Protein AF-A0A7D5SQG8-F1 (afdb_monomer)

pLDDT: mean 78.19, std 13.92, range [34.5, 95.0]

Organism: NCBI:txid138074

Mean predicted aligned error: 13.12 Å

Structure (mmCIF, N/CA/C/O backbone):
data_AF-A0A7D5SQG8-F1
#
_entry.id   AF-A0A7D5SQG8-F1
#
loop_
_atom_site.group_PDB
_atom_site.id
_atom_site.type_symbol
_atom_site.label_atom_id
_atom_site.label_alt_id
_atom_site.label_comp_id
_atom_site.label_asym_id
_atom_site.label_entity_id
_atom_site.label_seq_id
_atom_site.pdbx_PDB_ins_code
_atom_site.Cartn_x
_atom_site.Cartn_y
_atom_site.Cartn_z
_atom_site.occupancy
_atom_site.B_iso_or_equiv
_atom_site.auth_seq_id
_atom_site.auth_comp_id
_atom_site.auth_asym_id
_atom_site.auth_atom_id
_atom_site.pdbx_PDB_model_num
ATOM 1 N N . MET A 1 1 ? -52.376 -15.398 27.532 1.00 34.50 1 MET A N 1
ATOM 2 C CA . MET A 1 1 ? -51.857 -15.317 26.152 1.00 34.50 1 MET A CA 1
ATOM 3 C C . MET A 1 1 ? -50.390 -14.966 26.262 1.00 34.50 1 MET A C 1
ATOM 5 O O . MET A 1 1 ? -50.090 -13.955 26.879 1.00 34.50 1 MET A O 1
ATOM 9 N N . MET A 1 2 ? -49.503 -15.851 25.809 1.00 38.66 2 MET A N 1
ATOM 10 C CA . MET A 1 2 ? -48.067 -15.576 25.747 1.00 38.66 2 MET A CA 1
ATOM 11 C C . MET A 1 2 ? -47.842 -14.590 24.598 1.00 38.66 2 MET A C 1
ATOM 13 O O . MET A 1 2 ? -48.210 -14.898 23.468 1.00 38.66 2 MET A O 1
ATOM 17 N N . GLU A 1 3 ? -47.318 -13.402 24.893 1.00 53.66 3 GLU A N 1
ATOM 18 C CA . GLU A 1 3 ? -46.806 -12.508 23.856 1.00 53.66 3 GLU A CA 1
ATOM 19 C C . GLU A 1 3 ? -45.527 -13.145 23.311 1.00 53.66 3 GLU A C 1
ATOM 21 O O . GLU A 1 3 ? -44.506 -13.216 23.994 1.00 53.66 3 GLU A O 1
ATOM 26 N N . GLU A 1 4 ? -45.621 -13.707 22.108 1.00 54.00 4 GLU A N 1
ATOM 27 C CA . GLU A 1 4 ? -44.462 -14.171 21.360 1.00 54.00 4 GLU A CA 1
ATOM 28 C C . GLU A 1 4 ? -43.584 -12.959 21.051 1.00 54.00 4 GLU A C 1
ATOM 30 O O . GLU A 1 4 ? -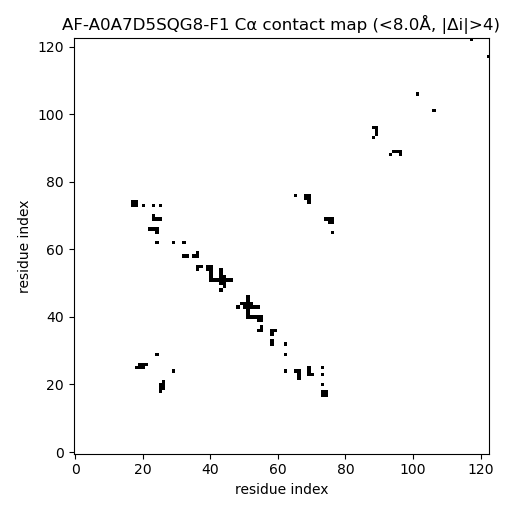43.947 -12.094 20.254 1.00 54.00 4 GLU A O 1
ATOM 35 N N . ASP A 1 5 ? -42.429 -12.902 21.708 1.00 53.69 5 ASP A N 1
ATOM 36 C CA . ASP A 1 5 ? -41.370 -11.931 21.469 1.00 53.69 5 ASP A CA 1
ATOM 37 C C . ASP A 1 5 ? -40.823 -12.170 20.048 1.00 53.69 5 ASP A C 1
ATOM 39 O O . ASP A 1 5 ? -39.887 -12.947 19.817 1.00 53.69 5 ASP A O 1
ATOM 43 N N . GLN A 1 6 ? -41.501 -11.599 19.047 1.00 52.34 6 GLN A N 1
ATOM 44 C CA . GLN A 1 6 ? -41.134 -11.721 17.641 1.00 52.34 6 GLN A CA 1
ATOM 45 C C . GLN A 1 6 ? -39.808 -10.997 17.424 1.00 52.34 6 GLN A C 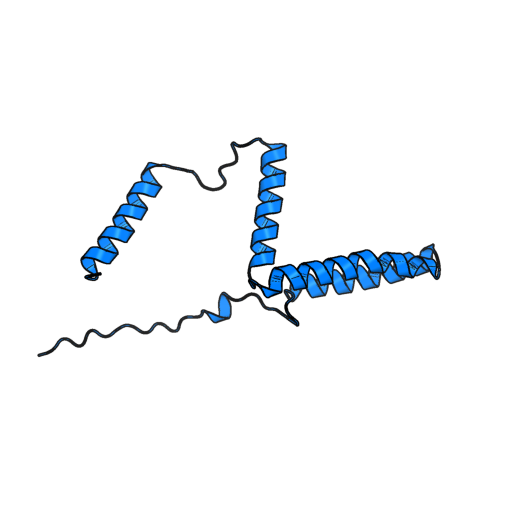1
ATOM 47 O O . GLN A 1 6 ? -39.753 -9.815 17.085 1.00 52.34 6 GLN A O 1
ATOM 52 N N . THR A 1 7 ? -38.709 -11.723 17.624 1.00 52.41 7 THR A N 1
ATOM 53 C CA . THR A 1 7 ? -37.373 -11.255 17.268 1.00 52.41 7 THR A CA 1
ATOM 54 C C . THR A 1 7 ? -37.360 -10.947 15.772 1.00 52.41 7 THR A C 1
ATOM 56 O O . THR A 1 7 ? -37.335 -11.838 14.922 1.00 52.41 7 THR A O 1
ATOM 59 N N . LEU A 1 8 ? -37.432 -9.658 15.438 1.00 60.47 8 LEU A N 1
ATOM 60 C CA . LEU A 1 8 ? -37.336 -9.169 14.069 1.00 60.47 8 LEU A CA 1
ATOM 61 C C . LEU A 1 8 ? -35.959 -9.568 13.520 1.00 60.47 8 LEU A C 1
ATOM 63 O O . LEU A 1 8 ? -34.954 -8.886 13.738 1.00 60.47 8 LEU A O 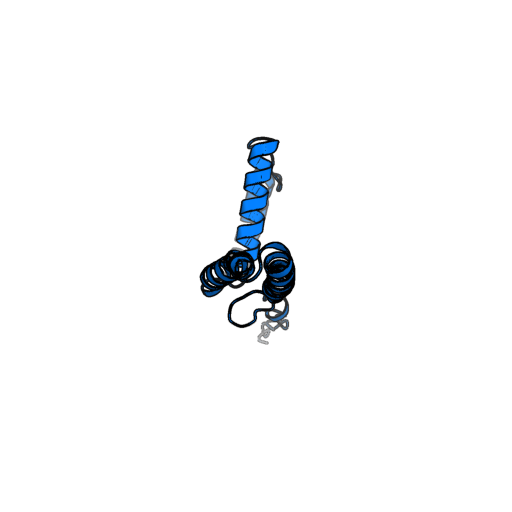1
ATOM 67 N N . LYS A 1 9 ? -35.892 -10.710 12.830 1.00 50.25 9 LYS A N 1
ATOM 68 C CA . LYS A 1 9 ? -34.724 -11.120 12.052 1.00 50.25 9 LYS A CA 1
ATOM 69 C C . LYS A 1 9 ? -34.652 -10.228 10.823 1.00 50.25 9 LYS A C 1
ATOM 71 O O . LYS A 1 9 ? -35.210 -10.530 9.776 1.00 50.25 9 LYS A O 1
ATOM 76 N N . PHE A 1 10 ? -33.962 -9.106 10.967 1.00 64.31 10 PHE A N 1
ATOM 77 C CA . PHE A 1 10 ? -33.514 -8.335 9.819 1.00 64.31 10 PHE A CA 1
ATOM 78 C C . PHE A 1 10 ? -32.474 -9.162 9.064 1.00 64.31 10 PHE A C 1
ATOM 80 O O . PHE A 1 10 ? -31.529 -9.669 9.679 1.00 64.31 10 PHE A O 1
ATOM 87 N N . ASP A 1 11 ? -32.622 -9.275 7.744 1.00 57.91 11 ASP A N 1
ATOM 88 C CA . ASP A 1 11 ? -31.567 -9.808 6.892 1.00 57.91 11 ASP A CA 1
ATOM 89 C C . ASP A 1 11 ? -30.320 -8.952 7.091 1.00 57.91 11 ASP A C 1
ATOM 91 O O . ASP A 1 11 ? -30.217 -7.800 6.661 1.00 57.91 11 ASP A O 1
ATOM 95 N N . THR A 1 12 ? -29.356 -9.504 7.821 1.00 59.78 12 THR A N 1
ATOM 96 C CA . THR A 1 12 ? -28.083 -8.837 8.007 1.00 59.78 12 THR A CA 1
ATOM 97 C C . THR A 1 12 ? -27.373 -8.868 6.662 1.00 59.78 12 THR A C 1
ATOM 99 O O . THR A 1 12 ? -26.842 -9.893 6.233 1.00 59.78 12 THR A O 1
ATOM 102 N N . HIS A 1 13 ? -27.336 -7.730 5.967 1.00 58.03 13 HIS A N 1
ATOM 103 C CA . HIS A 1 13 ? -26.516 -7.524 4.769 1.00 58.03 13 HIS A CA 1
ATOM 104 C C . HIS A 1 13 ? -25.007 -7.528 5.094 1.00 58.03 13 HIS A C 1
ATOM 106 O O . HIS A 1 13 ? -24.217 -6.764 4.539 1.00 58.03 13 HIS A O 1
ATOM 112 N N . ASN A 1 14 ? -24.574 -8.405 6.000 1.00 59.75 14 ASN A N 1
ATOM 113 C CA . ASN A 1 14 ? -23.206 -8.561 6.468 1.00 59.75 14 ASN A CA 1
ATOM 114 C C . ASN A 1 14 ? -22.240 -8.893 5.314 1.00 59.75 14 ASN A C 1
ATOM 116 O O . ASN A 1 14 ? -21.046 -8.623 5.411 1.00 59.75 14 ASN A O 1
ATOM 120 N N . GLY A 1 15 ? -22.757 -9.417 4.194 1.00 57.62 15 GLY A N 1
ATOM 121 C CA . GLY A 1 15 ? -22.012 -9.597 2.946 1.00 57.62 15 GLY A CA 1
ATOM 122 C C . GLY A 1 15 ? -21.554 -8.283 2.297 1.00 57.62 15 GLY A C 1
ATOM 123 O O . GLY A 1 15 ? -20.417 -8.212 1.844 1.00 57.62 15 GLY A O 1
ATOM 124 N N . MET A 1 16 ? -22.365 -7.215 2.336 1.00 61.12 16 MET A N 1
ATOM 125 C CA . MET A 1 16 ? -21.995 -5.898 1.778 1.00 61.12 16 MET A CA 1
ATOM 126 C C . MET A 1 16 ? -20.932 -5.168 2.614 1.00 61.12 16 MET A C 1
ATOM 128 O O . MET A 1 16 ? -20.272 -4.251 2.131 1.00 61.12 16 MET A O 1
ATOM 132 N N . ALA A 1 17 ? -20.743 -5.571 3.874 1.00 66.88 17 ALA A N 1
ATOM 133 C CA . ALA A 1 17 ? -19.724 -5.002 4.754 1.00 66.88 17 ALA A CA 1
ATOM 134 C C . ALA A 1 17 ? -18.332 -5.639 4.571 1.00 66.88 17 ALA A C 1
ATOM 136 O O . ALA A 1 17 ? -17.359 -5.155 5.173 1.00 66.88 17 ALA A O 1
ATOM 137 N N . ARG A 1 18 ? -18.229 -6.728 3.794 1.00 73.06 18 ARG A N 1
ATOM 138 C CA . ARG A 1 18 ? -16.965 -7.412 3.495 1.00 73.06 18 ARG A CA 1
ATOM 139 C C . ARG A 1 18 ? -16.297 -6.766 2.291 1.00 73.06 18 ARG A C 1
ATOM 141 O O . ARG A 1 18 ? -16.945 -6.347 1.338 1.00 73.06 18 ARG A O 1
ATOM 148 N N . VAL A 1 19 ? -14.978 -6.655 2.352 1.00 80.56 19 VAL A N 1
ATOM 149 C CA . VAL A 1 19 ? -14.195 -6.138 1.231 1.00 80.56 19 VAL A CA 1
ATOM 150 C C . VAL A 1 19 ? -14.108 -7.241 0.180 1.00 80.56 19 VAL A C 1
ATOM 152 O O . VAL A 1 19 ? -13.834 -8.387 0.523 1.00 80.56 19 VAL A O 1
ATOM 155 N N . ALA A 1 20 ? -14.335 -6.910 -1.092 1.00 83.00 20 ALA A N 1
ATOM 156 C CA . ALA A 1 20 ? -14.107 -7.849 -2.184 1.00 83.00 20 ALA A CA 1
ATOM 157 C C . ALA A 1 20 ? -12.614 -8.215 -2.229 1.00 83.00 20 ALA A C 1
ATOM 159 O O . ALA A 1 20 ? -11.757 -7.352 -2.453 1.00 83.00 20 ALA A O 1
ATOM 160 N N . MET A 1 21 ? -12.313 -9.486 -1.970 1.00 83.31 21 MET A N 1
ATOM 161 C CA . MET A 1 21 ? -10.962 -10.018 -1.802 1.00 83.31 21 MET A CA 1
ATOM 162 C C . MET A 1 21 ? -10.761 -11.198 -2.752 1.00 83.31 21 MET A C 1
ATOM 164 O O . MET A 1 21 ? -11.605 -12.085 -2.838 1.00 83.31 21 MET A O 1
ATOM 168 N N . THR A 1 22 ? -9.626 -11.231 -3.439 1.00 84.19 22 THR A N 1
ATOM 169 C CA . THR A 1 22 ? -9.207 -12.317 -4.335 1.00 84.19 22 THR A CA 1
ATOM 170 C C . THR A 1 22 ? -7.841 -12.813 -3.889 1.00 84.19 22 THR A C 1
ATOM 172 O O . THR A 1 22 ? -6.925 -12.009 -3.726 1.00 84.19 22 THR A O 1
ATOM 175 N N . ALA A 1 23 ? -7.700 -14.121 -3.649 1.00 81.81 23 ALA A N 1
ATOM 176 C CA . ALA A 1 23 ? -6.469 -14.734 -3.129 1.00 81.81 23 ALA A CA 1
ATOM 177 C C . ALA A 1 23 ? -5.916 -14.070 -1.841 1.00 81.81 23 ALA A C 1
ATOM 179 O O . ALA A 1 23 ? -4.706 -14.047 -1.613 1.00 81.81 23 ALA A O 1
ATOM 180 N N . GLY A 1 24 ? -6.804 -13.523 -1.000 1.00 80.94 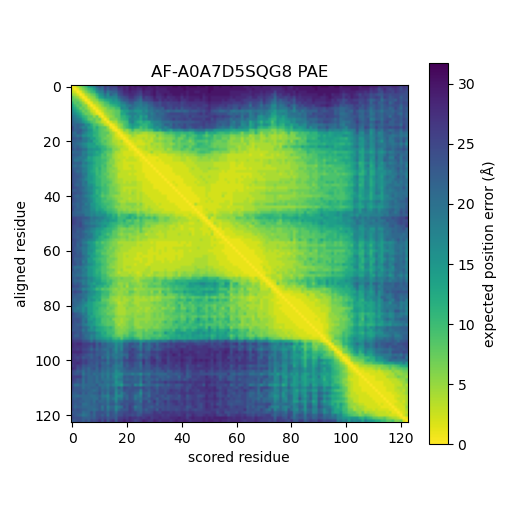24 GLY A N 1
ATOM 181 C CA . GLY A 1 24 ? -6.431 -12.815 0.228 1.00 80.94 24 GLY A CA 1
ATOM 182 C C . GLY A 1 24 ? -5.915 -11.389 0.006 1.00 80.94 24 GLY A C 1
ATOM 183 O O . GLY A 1 24 ? -5.281 -10.844 0.901 1.00 80.94 24 GLY A O 1
ATOM 184 N N . ILE A 1 25 ? -6.161 -10.782 -1.160 1.00 84.62 25 ILE A N 1
ATOM 185 C CA . ILE A 1 25 ? -5.787 -9.397 -1.479 1.00 84.62 25 ILE A CA 1
ATOM 186 C C . ILE A 1 25 ? -7.044 -8.629 -1.927 1.00 84.62 25 ILE A C 1
ATOM 188 O O . ILE A 1 25 ? -7.829 -9.173 -2.707 1.00 84.62 25 ILE A O 1
ATOM 192 N N . PRO A 1 26 ? -7.255 -7.371 -1.492 1.00 88.06 26 PRO A N 1
ATOM 193 C CA . PRO A 1 26 ? -8.374 -6.558 -1.961 1.00 88.06 26 PRO A CA 1
ATOM 194 C C . PRO A 1 26 ? -8.330 -6.363 -3.483 1.00 88.06 26 PRO A C 1
ATOM 196 O O . PRO A 1 26 ? -7.298 -5.952 -4.016 1.00 88.06 26 PRO A O 1
ATOM 199 N N . VAL A 1 27 ? -9.453 -6.586 -4.174 1.00 88.31 27 VAL A N 1
ATOM 200 C CA . VAL A 1 27 ? -9.528 -6.579 -5.654 1.00 88.31 27 VAL A CA 1
ATOM 201 C C . VAL A 1 27 ? -8.988 -5.282 -6.261 1.00 88.31 27 VAL A C 1
ATOM 203 O O . VAL A 1 27 ? -8.189 -5.316 -7.191 1.00 88.31 27 VAL A O 1
ATOM 206 N N . PHE A 1 28 ? -9.359 -4.129 -5.700 1.00 87.69 28 PHE A N 1
ATOM 207 C CA . PHE A 1 28 ? -8.868 -2.836 -6.183 1.00 87.69 28 PHE A CA 1
ATOM 208 C C . PHE A 1 28 ? -7.350 -2.698 -6.038 1.00 87.69 28 PHE A C 1
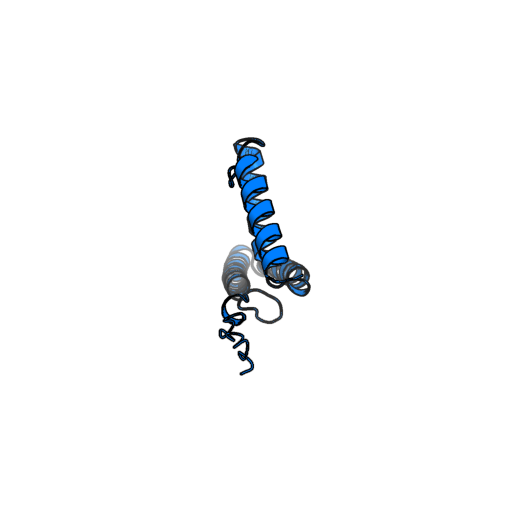ATOM 210 O O . PHE A 1 28 ? -6.688 -2.258 -6.971 1.00 87.69 28 PHE A O 1
ATOM 217 N N . ALA A 1 29 ? -6.785 -3.102 -4.896 1.00 88.06 29 ALA A N 1
ATOM 218 C CA . ALA A 1 29 ? -5.341 -3.033 -4.677 1.00 88.06 29 ALA A CA 1
ATOM 219 C C . ALA A 1 29 ? -4.592 -3.940 -5.662 1.00 88.06 29 ALA A C 1
ATOM 221 O O . ALA A 1 29 ? -3.588 -3.527 -6.238 1.00 88.06 29 ALA A O 1
ATOM 222 N N . LEU A 1 30 ? -5.116 -5.146 -5.893 1.00 90.69 30 LEU A N 1
ATOM 223 C CA . LEU A 1 30 ? -4.573 -6.090 -6.863 1.00 90.69 30 LEU A CA 1
ATOM 224 C C . LEU A 1 30 ? -4.595 -5.517 -8.288 1.00 90.69 30 LEU A C 1
ATOM 226 O O . LEU A 1 30 ? -3.582 -5.588 -8.977 1.00 90.69 30 LEU A O 1
ATOM 230 N N . LEU A 1 31 ? -5.699 -4.891 -8.703 1.00 91.88 31 LEU A N 1
ATOM 231 C CA . LEU A 1 31 ? -5.829 -4.279 -10.029 1.00 91.88 31 LEU A CA 1
ATOM 232 C C . LEU A 1 31 ? -4.805 -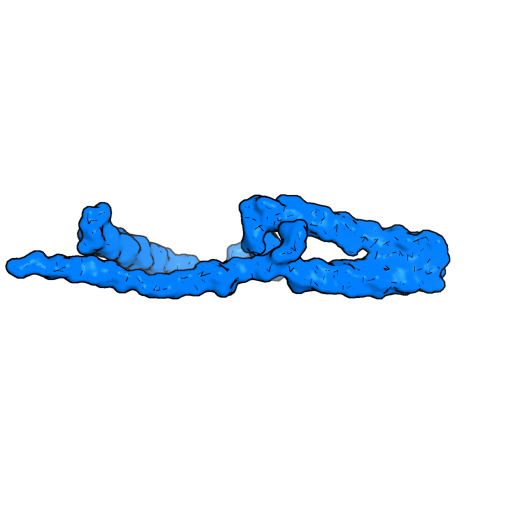3.155 -10.243 1.00 91.88 31 LEU A C 1
ATOM 234 O O . LEU A 1 31 ? -4.105 -3.151 -11.255 1.00 91.88 31 LEU A O 1
ATOM 238 N N . PHE A 1 32 ? -4.662 -2.242 -9.277 1.00 91.50 32 PHE A N 1
ATOM 239 C CA . PHE A 1 32 ? -3.675 -1.159 -9.364 1.00 91.50 32 PHE A CA 1
ATOM 240 C C . PHE A 1 32 ? -2.234 -1.677 -9.374 1.00 91.50 32 PHE A C 1
ATOM 242 O O . PHE A 1 32 ? -1.409 -1.158 -10.125 1.00 91.50 32 PHE A O 1
ATOM 249 N N . LEU A 1 33 ? -1.922 -2.698 -8.570 1.00 92.50 33 LEU A N 1
ATOM 250 C CA . LEU A 1 33 ? -0.577 -3.278 -8.515 1.00 92.50 33 LEU A CA 1
ATOM 251 C C . LEU A 1 33 ? -0.219 -4.040 -9.784 1.00 92.50 33 LEU A C 1
ATOM 253 O O . LEU A 1 33 ? 0.909 -3.914 -10.254 1.00 92.50 33 LEU A O 1
ATOM 257 N N . LEU A 1 34 ? -1.160 -4.793 -10.356 1.00 93.12 34 LEU A N 1
ATOM 258 C CA . LEU A 1 34 ? -0.937 -5.479 -11.625 1.00 93.12 34 LEU A CA 1
ATOM 259 C C . LEU A 1 34 ? -0.764 -4.479 -12.761 1.00 93.12 34 LEU A C 1
ATOM 261 O O . LEU A 1 34 ? 0.217 -4.562 -13.492 1.00 93.12 34 LEU A O 1
ATOM 265 N N . MET A 1 35 ? -1.665 -3.502 -12.885 1.00 95.00 35 MET A N 1
ATOM 266 C CA . MET A 1 35 ? -1.574 -2.521 -13.964 1.00 95.00 35 MET A CA 1
ATOM 267 C C . MET A 1 35 ? -0.308 -1.666 -13.835 1.00 95.00 35 MET A C 1
ATOM 269 O O . MET A 1 35 ? 0.429 -1.508 -14.805 1.00 95.00 35 MET A O 1
ATOM 273 N N . GLY A 1 36 ? -0.001 -1.187 -12.627 1.00 93.44 36 GLY A N 1
ATOM 274 C CA . GLY A 1 36 ? 1.226 -0.440 -12.356 1.00 93.44 36 GLY A CA 1
ATOM 275 C C . GLY A 1 36 ? 2.494 -1.264 -12.585 1.00 93.44 36 GLY A C 1
ATOM 276 O O . GLY A 1 36 ? 3.440 -0.747 -13.170 1.00 93.44 36 GLY A O 1
ATOM 277 N N . GLY A 1 37 ? 2.500 -2.540 -12.189 1.00 93.62 37 GLY A N 1
ATOM 278 C CA . GLY A 1 37 ? 3.644 -3.434 -12.371 1.00 93.62 37 GLY A CA 1
ATOM 279 C C . GLY A 1 37 ? 3.887 -3.808 -13.830 1.00 93.62 37 GLY A C 1
ATOM 280 O O . GLY A 1 37 ? 5.032 -3.863 -14.262 1.00 93.62 37 GLY A O 1
ATOM 281 N N . VAL A 1 38 ? 2.826 -4.008 -14.616 1.00 94.56 38 VAL A N 1
ATOM 282 C CA . VAL A 1 38 ? 2.946 -4.235 -16.063 1.00 94.56 38 VAL A CA 1
ATOM 283 C C . VAL A 1 38 ? 3.504 -2.986 -16.745 1.00 94.56 38 VAL A C 1
ATOM 285 O O . VAL A 1 38 ? 4.473 -3.084 -17.494 1.00 94.56 38 VAL A O 1
ATOM 288 N N . ILE A 1 39 ? 2.954 -1.805 -16.446 1.00 94.94 39 ILE A N 1
ATOM 289 C CA . ILE A 1 39 ? 3.443 -0.540 -17.014 1.00 94.94 39 ILE A CA 1
ATOM 290 C C . ILE A 1 39 ? 4.901 -0.290 -16.606 1.00 94.94 39 ILE A C 1
ATOM 292 O O . ILE A 1 39 ? 5.718 0.042 -17.463 1.00 94.94 39 ILE A O 1
ATOM 296 N N . SER A 1 40 ? 5.258 -0.479 -15.330 1.00 93.12 40 SER A N 1
ATOM 297 C CA . SER A 1 40 ? 6.636 -0.276 -14.863 1.00 93.12 40 SER A CA 1
ATOM 298 C C . SER A 1 40 ? 7.610 -1.261 -15.497 1.00 93.12 40 SER A C 1
ATOM 300 O O . SER A 1 40 ? 8.735 -0.875 -15.802 1.00 93.12 40 SER A O 1
ATOM 302 N N . LEU A 1 41 ? 7.183 -2.505 -15.729 1.00 93.69 41 LEU A N 1
ATOM 303 C CA . LEU A 1 41 ? 7.983 -3.511 -16.414 1.00 93.69 41 LEU A CA 1
ATOM 304 C C . LEU A 1 41 ? 8.227 -3.098 -17.864 1.00 93.69 41 LEU A C 1
ATOM 306 O O . LEU A 1 41 ? 9.373 -3.111 -18.299 1.00 93.69 41 LEU A O 1
ATOM 310 N N . PHE A 1 42 ? 7.193 -2.670 -18.595 1.00 93.94 42 PHE A N 1
ATOM 311 C CA . PHE A 1 42 ? 7.360 -2.191 -19.970 1.00 93.94 42 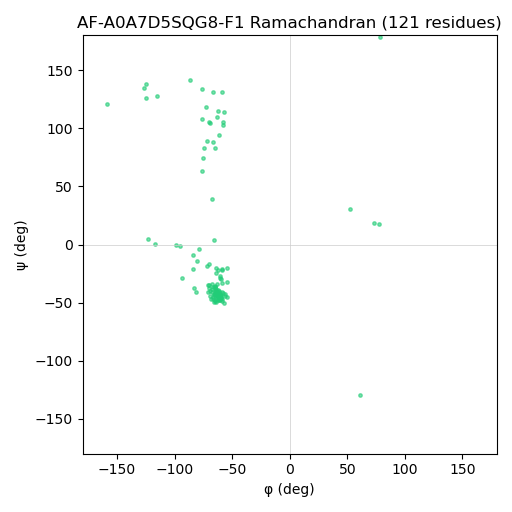PHE A CA 1
ATOM 312 C C . PHE A 1 42 ? 8.283 -0.975 -20.047 1.00 93.94 42 PHE A C 1
ATOM 314 O O . PHE A 1 42 ? 9.213 -0.969 -20.851 1.00 93.94 42 PHE A O 1
ATOM 321 N N . VAL A 1 43 ? 8.075 0.026 -19.187 1.00 94.31 43 VAL A N 1
ATOM 322 C CA . VAL A 1 43 ? 8.928 1.224 -19.133 1.00 94.31 43 VAL A CA 1
ATOM 323 C C . VAL A 1 43 ? 10.363 0.855 -18.755 1.00 94.31 43 VAL A C 1
ATOM 325 O O . VAL A 1 43 ? 11.309 1.302 -19.399 1.00 94.31 43 VAL A O 1
ATOM 328 N N . GLY A 1 44 ? 10.537 0.000 -17.749 1.00 92.56 44 GLY A N 1
ATOM 329 C CA . GLY A 1 44 ? 11.847 -0.457 -17.301 1.00 92.56 44 GLY A CA 1
ATOM 330 C C . GLY A 1 44 ? 12.591 -1.211 -18.398 1.00 92.56 44 GLY A C 1
ATOM 331 O O . GLY A 1 44 ? 13.765 -0.936 -18.637 1.00 92.56 44 GLY A O 1
ATOM 332 N N . VAL A 1 45 ? 11.920 -2.139 -19.086 1.00 94.50 45 VAL A N 1
ATOM 333 C CA . VAL A 1 45 ? 12.529 -2.920 -20.173 1.00 94.50 45 VAL A CA 1
ATOM 334 C C . VAL A 1 45 ? 12.847 -2.038 -21.372 1.00 94.50 45 VAL A C 1
ATOM 336 O O . VAL A 1 45 ? 13.907 -2.185 -21.972 1.00 94.50 45 VAL A O 1
ATOM 339 N N . TYR A 1 46 ? 11.983 -1.076 -21.684 1.00 93.75 46 TYR A N 1
ATOM 340 C CA . TYR A 1 46 ? 12.235 -0.111 -22.748 1.00 93.75 46 TYR A CA 1
ATOM 341 C C . TYR A 1 46 ? 13.482 0.748 -22.476 1.00 93.75 46 TYR A C 1
ATOM 343 O O . TYR A 1 46 ? 14.267 0.990 -23.388 1.00 93.75 46 TYR A O 1
ATOM 351 N N . MET A 1 47 ? 13.697 1.183 -21.229 1.00 93.19 47 MET A N 1
ATOM 352 C CA . MET A 1 47 ? 14.829 2.053 -20.882 1.00 93.19 47 MET A CA 1
ATOM 353 C C . MET A 1 47 ? 16.144 1.301 -20.630 1.00 93.19 47 MET A C 1
ATOM 355 O O . MET A 1 47 ? 17.210 1.812 -20.958 1.00 93.19 47 MET A O 1
ATOM 359 N N . LEU A 1 48 ? 16.087 0.122 -20.003 1.00 91.44 48 LEU A N 1
ATOM 360 C CA . LEU A 1 48 ? 17.256 -0.588 -19.453 1.00 91.44 48 LEU A CA 1
ATOM 361 C C . LEU A 1 48 ? 17.419 -2.013 -20.012 1.00 91.44 48 LEU A C 1
ATOM 363 O O . LEU A 1 48 ? 18.277 -2.769 -19.545 1.00 91.44 48 LEU A O 1
ATOM 367 N N . GLY A 1 49 ? 16.588 -2.418 -20.976 1.00 90.62 49 GLY A N 1
ATOM 368 C CA . GLY A 1 49 ? 16.581 -3.773 -21.526 1.00 90.62 49 GLY A CA 1
ATOM 369 C C . GLY A 1 49 ? 16.256 -4.818 -20.455 1.00 90.62 49 GLY A C 1
ATOM 370 O O . GLY A 1 49 ? 15.313 -4.678 -19.680 1.00 90.62 49 GLY A O 1
ATOM 371 N N . TRP A 1 50 ? 17.071 -5.867 -20.356 1.00 88.25 50 TRP A N 1
ATOM 372 C CA . TRP A 1 50 ? 16.882 -6.940 -19.370 1.00 88.25 50 TRP A CA 1
ATOM 373 C C . TRP A 1 50 ? 16.939 -6.465 -17.910 1.00 88.25 50 TRP A C 1
ATOM 375 O O . TRP A 1 50 ? 16.269 -7.044 -17.055 1.00 88.25 50 TRP A O 1
ATOM 385 N N . GLY A 1 51 ? 17.660 -5.374 -17.618 1.00 88.31 51 GLY A N 1
ATOM 386 C CA . GLY A 1 51 ? 17.671 -4.757 -16.285 1.00 88.31 51 GLY A CA 1
ATOM 387 C C . GLY A 1 51 ? 16.306 -4.198 -15.862 1.00 88.31 51 GLY A C 1
ATOM 388 O O . GLY A 1 51 ? 16.027 -4.061 -14.672 1.00 88.31 51 GLY A O 1
ATOM 389 N N . GLY A 1 52 ? 15.417 -3.952 -16.826 1.00 86.50 52 GLY A N 1
ATOM 390 C CA . GLY A 1 52 ? 14.050 -3.495 -16.609 1.00 86.50 52 GLY A CA 1
ATOM 391 C C . GLY A 1 52 ? 13.159 -4.456 -15.825 1.00 86.50 52 GLY A C 1
ATOM 392 O O . GLY A 1 52 ? 12.211 -4.012 -15.184 1.00 86.50 52 GLY A O 1
ATOM 393 N N . LEU A 1 53 ? 13.484 -5.753 -15.783 1.00 88.88 53 LEU A N 1
ATOM 394 C CA . LEU A 1 53 ? 12.769 -6.729 -14.948 1.00 88.88 53 LEU A CA 1
ATOM 395 C C . LEU A 1 53 ? 12.819 -6.371 -13.457 1.00 88.88 53 LEU A C 1
ATOM 397 O O . LEU A 1 53 ? 11.865 -6.638 -12.721 1.00 88.88 53 LEU A O 1
ATOM 401 N N . LEU A 1 54 ? 13.885 -5.697 -13.012 1.00 91.56 54 LEU A N 1
ATOM 402 C CA . LEU A 1 54 ? 14.002 -5.241 -11.629 1.00 91.56 54 LEU A CA 1
ATOM 403 C C . LEU A 1 54 ? 12.925 -4.207 -11.261 1.00 91.56 54 LEU A C 1
ATOM 405 O O . LEU A 1 54 ? 12.532 -4.140 -10.098 1.00 91.56 54 LEU A O 1
ATOM 409 N N . PHE A 1 55 ? 12.361 -3.474 -12.226 1.00 90.06 55 PHE A N 1
ATOM 410 C CA . PHE A 1 55 ? 11.290 -2.499 -11.973 1.00 90.06 55 PHE A CA 1
ATOM 411 C C . PHE A 1 55 ? 9.946 -3.132 -11.592 1.00 90.06 55 PHE A C 1
ATOM 413 O O . PHE A 1 55 ? 9.091 -2.450 -11.020 1.00 90.06 55 PHE A O 1
ATOM 420 N N . ALA A 1 56 ? 9.750 -4.426 -11.853 1.00 88.56 56 ALA A N 1
ATOM 421 C CA . ALA A 1 56 ? 8.566 -5.156 -11.404 1.00 88.56 56 ALA A CA 1
ATOM 422 C C . ALA A 1 56 ? 8.698 -5.680 -9.962 1.00 88.56 56 ALA A C 1
ATOM 424 O O . ALA A 1 56 ? 7.693 -5.922 -9.290 1.00 88.56 56 ALA A O 1
ATOM 425 N N . THR A 1 57 ? 9.927 -5.814 -9.450 1.00 91.31 57 THR A N 1
ATOM 426 C CA . THR A 1 57 ? 10.196 -6.343 -8.102 1.00 91.31 57 THR A CA 1
ATOM 427 C C . THR A 1 57 ? 9.483 -5.591 -6.968 1.00 91.31 57 THR A C 1
ATOM 429 O O . THR A 1 57 ? 8.901 -6.274 -6.117 1.00 91.31 57 THR A O 1
ATOM 432 N N . PRO A 1 58 ? 9.409 -4.238 -6.929 1.00 92.56 58 PRO A N 1
ATOM 433 C CA . PRO A 1 58 ? 8.689 -3.556 -5.856 1.00 92.56 58 PRO A CA 1
ATOM 434 C C . PRO A 1 58 ? 7.190 -3.885 -5.850 1.00 92.56 58 PRO A C 1
ATOM 436 O O . PRO A 1 58 ? 6.600 -4.012 -4.779 1.00 92.56 58 PRO A O 1
ATOM 439 N N . PHE A 1 59 ? 6.569 -4.090 -7.016 1.00 92.06 59 PHE A N 1
ATOM 440 C CA . PHE A 1 59 ? 5.145 -4.433 -7.109 1.00 92.06 59 PHE A CA 1
ATOM 441 C C . PHE A 1 59 ? 4.860 -5.826 -6.541 1.00 92.06 59 PHE A C 1
ATOM 443 O O . PHE A 1 59 ? 3.897 -6.006 -5.793 1.00 92.06 59 PHE A O 1
ATOM 450 N N . ILE A 1 60 ? 5.735 -6.793 -6.830 1.00 90.69 60 ILE A N 1
ATOM 451 C CA . ILE A 1 60 ? 5.651 -8.152 -6.279 1.00 90.69 60 ILE A CA 1
ATOM 452 C C . ILE A 1 60 ? 5.812 -8.122 -4.754 1.00 90.69 60 ILE A C 1
ATOM 454 O O . ILE A 1 60 ? 5.034 -8.753 -4.035 1.00 90.69 60 ILE A O 1
ATOM 458 N N . LEU A 1 61 ? 6.772 -7.348 -4.243 1.00 93.75 61 LEU A N 1
ATOM 459 C CA . LEU A 1 61 ? 7.003 -7.221 -2.803 1.00 93.75 61 LEU A CA 1
ATOM 460 C C . LEU A 1 61 ? 5.768 -6.643 -2.095 1.00 93.75 61 LEU A C 1
ATOM 462 O O . LEU A 1 61 ? 5.317 -7.188 -1.085 1.00 93.75 61 LEU A O 1
ATOM 466 N N . VAL A 1 62 ? 5.162 -5.592 -2.656 1.00 91.38 62 VAL A N 1
ATOM 467 C CA . VAL A 1 62 ? 3.934 -4.999 -2.103 1.00 91.38 62 VAL A CA 1
ATOM 468 C C . VAL A 1 62 ? 2.768 -5.995 -2.118 1.00 91.38 62 VAL A C 1
ATOM 470 O O . VAL A 1 62 ? 2.026 -6.061 -1.136 1.00 91.38 62 VAL A O 1
ATOM 473 N N . LEU A 1 63 ? 2.622 -6.813 -3.167 1.00 90.38 63 LEU A N 1
ATOM 474 C CA . LEU A 1 63 ? 1.601 -7.870 -3.218 1.00 90.38 63 LEU A CA 1
ATOM 475 C C . LEU A 1 63 ? 1.771 -8.897 -2.088 1.00 90.38 63 LEU A C 1
ATOM 477 O O . LEU A 1 63 ? 0.787 -9.262 -1.439 1.00 90.38 63 LEU A O 1
ATOM 481 N N . ILE A 1 64 ? 3.006 -9.325 -1.812 1.00 90.75 64 ILE A N 1
ATOM 482 C CA . ILE A 1 64 ? 3.309 -10.263 -0.718 1.00 90.75 64 ILE A CA 1
ATOM 483 C C . ILE A 1 64 ? 2.943 -9.642 0.634 1.00 90.75 64 ILE A C 1
ATOM 485 O O . ILE A 1 64 ? 2.246 -10.267 1.436 1.00 90.75 64 ILE A O 1
ATOM 489 N N . VAL A 1 65 ? 3.355 -8.395 0.877 1.00 90.12 65 VAL A N 1
ATOM 490 C CA . VAL A 1 65 ? 3.052 -7.684 2.130 1.00 90.12 65 VAL A CA 1
ATOM 491 C C . VAL A 1 65 ? 1.544 -7.519 2.322 1.00 90.12 65 VAL A C 1
ATOM 493 O O . VAL A 1 65 ? 1.030 -7.768 3.414 1.00 90.12 65 VAL A O 1
ATOM 496 N N . LEU A 1 66 ? 0.811 -7.151 1.269 1.00 87.00 66 LEU A N 1
ATOM 497 C CA . LEU A 1 66 ? -0.645 -7.023 1.329 1.00 87.00 66 LEU A CA 1
ATOM 498 C C . LEU A 1 66 ? -1.327 -8.341 1.661 1.00 87.00 66 LEU A C 1
ATOM 500 O O . LEU A 1 66 ? -2.227 -8.352 2.503 1.00 87.00 66 LEU A O 1
ATOM 504 N N . ARG A 1 67 ? -0.876 -9.440 1.054 1.00 87.88 67 ARG A N 1
ATOM 505 C CA . ARG A 1 67 ? -1.395 -10.777 1.345 1.00 87.88 67 ARG A CA 1
ATOM 506 C C . ARG A 1 67 ? -1.172 -11.160 2.809 1.00 87.88 67 ARG A C 1
ATOM 508 O O . ARG A 1 67 ? -2.098 -11.648 3.446 1.00 87.88 67 ARG A O 1
ATOM 515 N N . LEU A 1 68 ? 0.011 -10.882 3.363 1.00 87.06 68 LEU A N 1
ATOM 516 C CA . LEU A 1 68 ? 0.323 -11.157 4.774 1.00 87.06 68 LEU A CA 1
ATOM 517 C C . LEU A 1 68 ? -0.554 -10.351 5.742 1.00 87.06 68 LEU A C 1
ATOM 519 O O . LEU A 1 68 ? -1.016 -10.879 6.753 1.00 87.06 68 LEU A O 1
ATOM 523 N N . ILE A 1 69 ? -0.798 -9.074 5.438 1.00 84.81 69 ILE A N 1
ATOM 524 C CA . ILE A 1 69 ? -1.632 -8.197 6.271 1.00 84.81 69 ILE A CA 1
ATOM 525 C C . ILE A 1 69 ? -3.101 -8.629 6.211 1.00 84.81 69 ILE A C 1
ATOM 527 O O . ILE A 1 69 ? -3.773 -8.696 7.241 1.00 84.81 69 ILE A O 1
ATOM 531 N N . CYS A 1 70 ? -3.594 -8.928 5.011 1.00 84.00 70 CYS A N 1
ATOM 532 C CA . CYS A 1 70 ? -5.002 -9.229 4.781 1.00 84.00 70 CYS A CA 1
ATOM 533 C C . CYS A 1 70 ? -5.380 -10.674 5.137 1.00 84.00 70 CYS A C 1
ATOM 535 O O . CYS A 1 70 ? -6.559 -10.949 5.320 1.00 84.00 70 CYS A O 1
ATOM 537 N N . GLN A 1 71 ? -4.414 -11.582 5.324 1.00 81.56 71 GLN A N 1
ATOM 538 C CA . GLN A 1 71 ? -4.679 -12.947 5.796 1.00 81.56 71 GLN A CA 1
ATOM 539 C C . GLN A 1 71 ? -5.346 -12.985 7.183 1.00 81.56 71 GLN A C 1
ATOM 541 O O . GLN A 1 71 ? -6.072 -13.929 7.484 1.00 81.56 71 GLN A O 1
ATOM 546 N N . LYS A 1 72 ? -5.092 -11.985 8.042 1.00 75.00 72 LYS A N 1
ATOM 547 C CA . LYS A 1 72 ? -5.629 -11.931 9.415 1.00 75.00 72 LYS A CA 1
ATOM 548 C C . LYS A 1 72 ? -6.933 -11.146 9.547 1.00 75.00 72 LYS A C 1
ATOM 550 O O . LYS A 1 72 ? -7.697 -11.420 10.465 1.00 75.00 72 LYS A O 1
ATOM 555 N N . ASP A 1 73 ? -7.160 -10.150 8.694 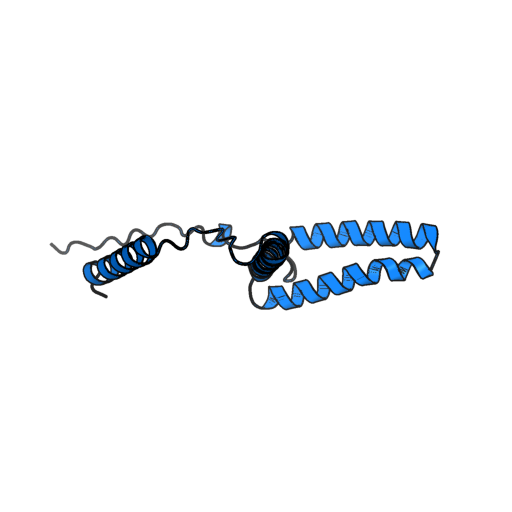1.00 75.56 73 ASP A N 1
ATOM 556 C CA . ASP A 1 73 ? -8.341 -9.283 8.749 1.00 75.56 73 ASP A CA 1
ATOM 557 C C . ASP A 1 73 ? -8.570 -8.631 7.374 1.00 75.56 73 ASP A C 1
ATOM 559 O O . ASP A 1 73 ? -7.722 -7.886 6.874 1.00 75.56 73 ASP A O 1
ATOM 563 N N . ASP A 1 74 ? -9.744 -8.869 6.780 1.00 74.12 74 ASP A N 1
ATOM 564 C CA . ASP A 1 74 ? -10.148 -8.332 5.470 1.00 74.12 74 ASP A CA 1
ATOM 565 C C . ASP A 1 74 ? -10.148 -6.794 5.428 1.00 74.12 74 ASP A C 1
ATOM 567 O O . ASP A 1 74 ? -10.067 -6.167 4.366 1.00 74.12 74 ASP A O 1
ATOM 571 N N . LYS A 1 75 ? -10.244 -6.152 6.598 1.00 77.44 75 LYS A N 1
ATOM 572 C CA . LYS A 1 75 ? -10.249 -4.692 6.756 1.00 77.44 75 LYS A CA 1
ATOM 573 C C . LYS A 1 75 ? -8.882 -4.141 7.159 1.00 77.44 75 LYS A C 1
ATOM 575 O O . LYS A 1 75 ? -8.742 -2.916 7.273 1.00 77.44 75 LYS A O 1
ATOM 580 N N . ALA A 1 76 ? -7.867 -4.991 7.329 1.00 78.19 76 ALA A N 1
ATOM 581 C CA . ALA A 1 76 ? -6.536 -4.582 7.769 1.00 78.19 76 ALA A CA 1
ATOM 582 C C . ALA A 1 76 ? -5.898 -3.557 6.826 1.00 78.19 76 ALA A C 1
ATOM 584 O O . ALA A 1 76 ? -5.341 -2.565 7.296 1.00 78.19 76 ALA A O 1
ATOM 585 N N . PHE A 1 77 ? -6.052 -3.725 5.508 1.00 78.81 77 PHE A N 1
ATOM 586 C CA . PHE A 1 77 ? -5.546 -2.761 4.526 1.00 78.81 77 PHE A CA 1
ATOM 587 C C . PHE A 1 77 ? -6.133 -1.359 4.737 1.00 78.81 77 PHE A C 1
ATOM 589 O O . PHE A 1 77 ? -5.400 -0.376 4.836 1.00 78.81 77 PHE A O 1
ATOM 596 N N . ARG A 1 78 ? -7.459 -1.265 4.896 1.00 80.19 78 ARG A N 1
ATOM 597 C CA . ARG A 1 78 ? -8.152 0.010 5.130 1.00 80.19 78 ARG A CA 1
ATOM 598 C C . ARG A 1 78 ? -7.740 0.635 6.466 1.00 80.19 78 ARG A C 1
ATOM 600 O O . ARG A 1 78 ? -7.539 1.846 6.545 1.00 80.19 78 ARG A O 1
ATOM 607 N N . ARG A 1 79 ? -7.579 -0.175 7.517 1.00 82.06 79 ARG A N 1
ATOM 608 C CA . ARG A 1 79 ? -7.090 0.296 8.822 1.00 82.06 79 ARG A CA 1
ATOM 609 C C . ARG A 1 79 ? -5.657 0.825 8.727 1.00 82.06 79 ARG A C 1
ATOM 611 O O . ARG A 1 79 ? -5.373 1.881 9.286 1.00 82.06 79 ARG A O 1
ATOM 618 N N . CYS A 1 80 ? -4.786 0.126 8.001 1.00 82.25 80 CYS A N 1
ATOM 619 C CA . CYS A 1 80 ? -3.407 0.541 7.758 1.00 82.25 80 CYS A CA 1
ATOM 620 C C . CYS A 1 80 ? -3.357 1.868 6.988 1.00 82.25 80 CYS A C 1
ATOM 622 O O . CYS A 1 80 ? -2.651 2.791 7.393 1.00 82.25 80 CYS A O 1
ATOM 624 N N . TRP A 1 81 ? -4.191 2.009 5.953 1.00 81.06 81 TRP A N 1
ATOM 625 C CA . TRP A 1 81 ? -4.333 3.247 5.189 1.00 81.06 81 TRP A CA 1
ATOM 626 C C . TRP A 1 81 ? -4.730 4.437 6.071 1.00 81.06 81 TRP A C 1
ATOM 628 O O . TRP A 1 81 ? -4.054 5.465 6.068 1.00 81.06 81 TRP A O 1
ATOM 638 N N . PHE A 1 82 ? -5.772 4.291 6.894 1.00 83.44 82 PHE A N 1
ATOM 639 C CA . PHE A 1 82 ? -6.189 5.359 7.808 1.00 83.44 82 PHE A CA 1
ATOM 640 C C . PHE A 1 82 ? -5.144 5.670 8.878 1.00 83.44 82 PHE A C 1
ATOM 642 O O . PHE A 1 82 ? -4.953 6.833 9.233 1.00 83.44 82 PHE A O 1
ATOM 649 N N . TRP A 1 83 ? -4.446 4.653 9.385 1.00 83.81 83 TRP A N 1
ATOM 650 C CA . TRP A 1 83 ? -3.345 4.852 10.323 1.00 83.81 83 TRP A CA 1
ATOM 651 C C . TRP A 1 83 ? -2.203 5.656 9.688 1.00 83.81 83 TRP A C 1
ATOM 653 O O . TRP A 1 83 ? -1.699 6.600 10.300 1.00 83.81 83 TRP A O 1
ATOM 663 N N . TRP A 1 84 ? -1.841 5.337 8.445 1.00 84.38 84 TRP A N 1
ATOM 664 C CA . TRP A 1 84 ? -0.820 6.060 7.691 1.00 84.38 84 TRP A CA 1
ATOM 665 C C . TRP A 1 84 ? -1.228 7.510 7.423 1.00 84.38 84 TRP A C 1
ATOM 667 O O . TRP A 1 84 ? -0.466 8.431 7.726 1.00 84.38 84 TRP A O 1
ATOM 677 N N . GLN A 1 85 ? -2.449 7.725 6.919 1.00 83.62 85 GLN A N 1
ATOM 678 C CA . GLN A 1 85 ? -2.999 9.064 6.695 1.00 83.62 85 GLN A CA 1
ATOM 679 C C . GLN A 1 85 ? -2.998 9.889 7.982 1.00 83.62 85 GLN A C 1
ATOM 681 O O . GLN A 1 85 ? -2.555 11.037 7.979 1.00 83.62 85 GLN A O 1
ATOM 686 N N . ARG A 1 86 ? -3.410 9.289 9.103 1.00 83.38 86 ARG A N 1
ATOM 687 C CA . ARG A 1 86 ? -3.374 9.939 10.414 1.00 83.38 86 ARG A CA 1
ATOM 688 C C . ARG A 1 86 ? -1.957 10.339 10.814 1.00 83.38 86 ARG A C 1
ATOM 690 O O . ARG A 1 86 ? -1.750 11.470 11.227 1.00 83.38 86 ARG A O 1
ATOM 697 N N . LYS A 1 87 ? -0.973 9.454 10.651 1.00 83.75 87 LYS A N 1
ATOM 698 C CA . LYS A 1 87 ? 0.425 9.748 10.997 1.00 83.75 87 LYS A CA 1
ATOM 699 C C . LYS A 1 87 ? 1.016 10.864 10.128 1.00 83.75 87 LYS A C 1
ATOM 701 O O . LYS A 1 87 ? 1.793 11.676 10.624 1.00 83.75 87 LYS A O 1
ATOM 706 N N . MET A 1 88 ? 0.647 10.920 8.849 1.00 84.25 88 MET A N 1
ATOM 707 C CA . MET A 1 88 ? 1.031 12.007 7.939 1.00 84.25 88 MET A CA 1
ATOM 708 C C . MET A 1 88 ? 0.414 13.348 8.355 1.00 84.25 88 MET A C 1
ATOM 710 O O . MET A 1 88 ? 1.097 14.370 8.356 1.00 84.25 88 MET A O 1
ATOM 714 N N . LEU A 1 89 ? -0.859 13.337 8.748 1.00 81.94 89 LEU A N 1
ATOM 715 C CA . LEU A 1 89 ? -1.574 14.512 9.242 1.00 81.94 89 LEU A CA 1
ATOM 716 C C . LEU A 1 89 ? -1.013 15.008 10.584 1.00 81.94 89 LEU A C 1
ATOM 718 O O . LEU A 1 89 ? -0.730 16.197 10.717 1.00 81.94 89 LEU A O 1
ATOM 722 N N . ASP A 1 90 ? -0.750 14.099 11.525 1.00 83.88 90 ASP A N 1
ATOM 723 C CA . ASP A 1 90 ? -0.123 14.410 12.817 1.00 83.88 90 ASP A CA 1
ATOM 724 C C . ASP A 1 90 ? 1.267 15.046 12.635 1.00 83.88 90 ASP A C 1
ATOM 726 O O . ASP A 1 90 ? 1.659 15.912 13.414 1.00 83.88 90 ASP A O 1
ATOM 730 N N . ARG A 1 91 ? 2.014 14.654 11.589 1.00 82.31 91 ARG A N 1
ATOM 731 C CA . ARG A 1 91 ? 3.307 15.271 11.244 1.00 82.31 91 ARG A CA 1
ATOM 732 C C . ARG A 1 91 ? 3.172 16.688 10.684 1.00 82.31 91 ARG A C 1
ATOM 734 O O . ARG A 1 91 ? 4.057 17.496 10.931 1.00 82.31 91 ARG A O 1
ATOM 741 N N . ARG A 1 92 ? 2.112 16.989 9.924 1.00 81.50 92 ARG A N 1
ATOM 742 C CA . ARG A 1 92 ? 1.911 18.313 9.301 1.00 81.50 92 ARG A CA 1
ATOM 743 C C . ARG A 1 92 ? 1.314 19.345 10.254 1.00 81.50 92 ARG A C 1
ATOM 745 O O . ARG A 1 92 ? 1.726 20.496 10.218 1.00 81.50 92 ARG A O 1
ATOM 752 N N . TYR A 1 93 ? 0.347 18.944 11.075 1.00 78.69 93 TYR A N 1
ATOM 753 C CA . TYR A 1 93 ? -0.463 19.868 11.881 1.00 78.69 93 TYR A CA 1
ATOM 754 C C . TYR A 1 93 ? -0.297 19.661 13.396 1.00 78.69 93 TYR A C 1
ATOM 756 O O . TYR A 1 93 ? -0.926 20.355 14.193 1.00 78.69 93 TYR A O 1
ATOM 764 N N . GLY A 1 94 ? 0.541 18.707 13.813 1.00 67.88 94 GLY A N 1
ATOM 765 C CA . GLY A 1 94 ? 0.726 18.341 15.215 1.00 67.88 94 GLY A CA 1
ATOM 766 C C . GLY A 1 94 ? -0.396 17.452 15.767 1.00 67.88 94 GLY A C 1
ATOM 767 O O . GLY A 1 94 ? -1.377 17.131 15.100 1.00 67.88 94 GLY A O 1
ATOM 768 N N . ARG A 1 95 ? -0.264 17.055 17.041 1.00 60.78 95 ARG A N 1
ATOM 769 C CA . ARG A 1 95 ? -1.133 16.082 17.747 1.00 60.78 95 ARG A CA 1
ATOM 770 C C . ARG A 1 95 ? -2.594 16.530 17.970 1.00 60.78 95 ARG A C 1
ATOM 772 O O . ARG A 1 95 ? -3.342 15.831 18.652 1.00 60.78 95 ARG A O 1
ATOM 779 N N . LEU A 1 96 ? -2.985 17.695 17.449 1.00 57.47 96 LEU A N 1
ATOM 780 C CA . LEU A 1 96 ? -4.274 18.360 17.681 1.00 57.47 96 LEU A CA 1
ATOM 781 C C . LEU A 1 96 ? -5.340 18.063 16.612 1.00 57.47 96 LEU A C 1
ATOM 783 O O . LEU A 1 96 ? -6.481 18.494 16.773 1.00 57.47 96 LEU A O 1
ATOM 787 N N . LEU A 1 97 ? -5.032 17.279 15.570 1.00 56.38 97 LEU A N 1
ATOM 788 C CA . LEU A 1 97 ? -6.026 16.816 14.593 1.00 56.38 97 LEU A CA 1
ATOM 789 C C . LEU A 1 97 ? -6.913 15.702 15.168 1.00 56.38 97 LEU A C 1
ATOM 791 O O . LEU A 1 97 ? -6.812 14.515 14.848 1.00 56.38 97 LEU A O 1
ATOM 795 N N . LEU A 1 98 ? -7.834 16.101 16.038 1.00 60.50 98 LEU A N 1
ATOM 796 C CA . LEU A 1 98 ? -8.960 15.284 16.460 1.00 60.50 98 LEU A CA 1
ATOM 797 C C . LEU A 1 98 ? -9.991 15.226 15.316 1.00 60.50 98 LEU A C 1
ATOM 799 O O . LEU A 1 98 ? -10.975 15.955 15.327 1.00 60.50 98 LEU A O 1
ATOM 803 N N . LEU A 1 99 ? -9.781 14.331 14.339 1.00 56.09 99 LEU A N 1
ATOM 804 C CA . LEU A 1 99 ? -10.759 14.024 13.268 1.00 56.09 99 LEU A CA 1
ATOM 805 C C . LEU A 1 99 ? -12.140 13.609 13.818 1.00 56.09 99 LEU A C 1
ATOM 807 O O . LEU A 1 99 ? -13.150 13.707 13.132 1.00 56.09 99 LEU A O 1
ATOM 811 N N . THR A 1 100 ? -12.192 13.183 15.079 1.00 56.12 100 THR A N 1
ATOM 812 C CA . THR A 1 100 ? -13.412 13.119 15.885 1.00 56.12 100 THR A CA 1
ATOM 813 C C . THR A 1 100 ? -13.275 14.090 17.049 1.00 56.12 100 THR A C 1
ATOM 815 O O . THR A 1 100 ? -12.303 13.936 17.799 1.00 56.12 100 THR A O 1
ATOM 818 N N . PRO A 1 101 ? -14.229 15.006 17.297 1.00 46.31 101 PRO A N 1
ATOM 819 C CA . PRO A 1 101 ? -14.216 15.789 18.522 1.00 46.31 101 PRO A CA 1
ATOM 820 C C . PRO A 1 101 ? -14.221 14.815 19.704 1.00 46.31 101 PRO A C 1
ATOM 822 O O . PRO A 1 101 ? -15.189 14.083 19.921 1.00 46.31 101 PRO A O 1
ATOM 825 N N . ARG A 1 102 ? -13.131 14.777 20.481 1.00 57.22 102 ARG A N 1
ATOM 826 C CA . ARG A 1 102 ? -13.081 14.037 21.749 1.00 57.22 102 ARG A CA 1
ATOM 827 C C . ARG A 1 102 ? -13.849 14.840 22.794 1.00 57.22 102 ARG A C 1
ATOM 829 O O . ARG A 1 102 ? -13.278 15.324 23.765 1.00 57.22 102 ARG A O 1
ATOM 836 N N . ASN A 1 103 ? -15.145 15.020 22.562 1.00 64.00 103 ASN A N 1
ATOM 837 C CA . ASN A 1 103 ? -16.023 15.664 23.515 1.00 64.00 103 ASN A CA 1
ATOM 838 C C . ASN A 1 103 ? -16.325 14.651 24.629 1.00 64.00 103 ASN A C 1
ATOM 840 O O . ASN A 1 103 ? -17.024 13.653 24.422 1.00 64.00 103 ASN A O 1
ATOM 844 N N . SER A 1 104 ? -15.748 14.893 25.806 1.00 71.06 104 SER A N 1
ATOM 845 C CA . SER A 1 104 ? -15.896 14.043 26.993 1.00 71.06 104 SER A CA 1
ATOM 846 C C . SER A 1 104 ? -17.367 13.818 27.357 1.00 71.06 104 SER A C 1
ATOM 848 O O . SER A 1 104 ? -17.728 12.716 27.775 1.00 71.06 104 SER A O 1
ATOM 850 N N . VAL A 1 105 ? -18.224 14.810 27.100 1.00 75.56 105 VAL A N 1
ATOM 851 C CA . VAL A 1 105 ? -19.666 14.766 27.370 1.00 75.56 105 VAL A CA 1
ATOM 852 C C . VAL A 1 105 ? -20.365 13.712 26.505 1.00 75.56 105 VAL A C 1
ATOM 854 O O . VAL A 1 105 ? -21.169 12.923 27.005 1.00 75.56 105 VAL A O 1
ATOM 857 N N . TRP A 1 106 ? -20.021 13.624 25.217 1.00 70.62 106 TRP A N 1
ATOM 858 C CA . TRP A 1 106 ? -20.630 12.656 24.295 1.00 70.62 106 TRP A CA 1
ATOM 859 C C . TRP A 1 106 ? -20.214 11.218 24.594 1.00 70.62 106 TRP A C 1
ATOM 861 O O . TRP A 1 106 ? -21.042 10.311 24.491 1.00 70.62 106 TRP A O 1
ATOM 871 N N . ARG A 1 107 ? -18.968 11.007 25.038 1.00 72.56 107 ARG A N 1
ATOM 872 C CA . ARG A 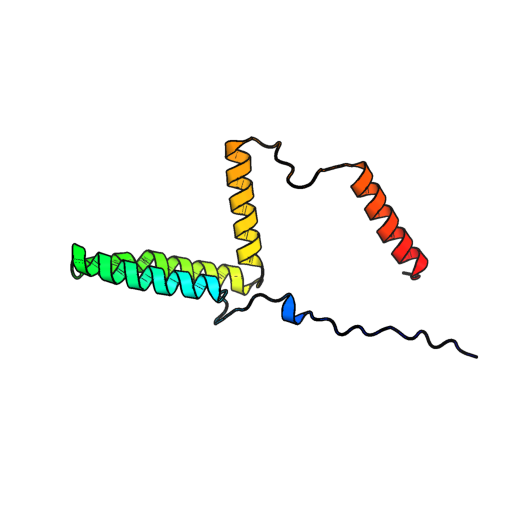1 107 ? -18.494 9.690 25.492 1.00 72.56 107 ARG A CA 1
ATOM 873 C C . ARG A 1 107 ? -19.341 9.179 26.658 1.00 72.56 107 ARG A C 1
ATOM 875 O O . ARG A 1 107 ? -19.795 8.039 26.628 1.00 72.56 107 ARG A O 1
ATOM 882 N N . ILE A 1 108 ? -19.590 10.036 27.649 1.00 78.62 108 ILE A N 1
ATOM 883 C CA . ILE A 1 108 ? -20.399 9.695 28.827 1.00 78.62 108 ILE A CA 1
ATOM 884 C C . ILE A 1 108 ? -21.858 9.441 28.420 1.00 78.62 108 ILE A C 1
ATOM 886 O O . ILE A 1 108 ? -22.451 8.453 28.850 1.00 78.62 108 ILE A O 1
ATOM 890 N N . LYS A 1 109 ? -22.431 10.280 27.545 1.00 82.88 109 LYS A N 1
ATOM 891 C CA . LYS A 1 109 ? -23.821 10.137 27.077 1.00 82.88 109 LYS A CA 1
ATOM 892 C C . LYS A 1 109 ? -24.045 8.848 26.274 1.00 82.88 109 LYS A C 1
ATOM 894 O O . LYS A 1 109 ? -25.074 8.198 26.452 1.00 82.88 109 LYS A O 1
ATOM 899 N N . ASN A 1 110 ? -23.096 8.462 25.420 1.00 78.69 110 ASN A N 1
ATOM 900 C CA . ASN A 1 110 ? -23.177 7.215 24.653 1.00 78.69 110 ASN A CA 1
ATOM 901 C C . ASN A 1 110 ? -22.980 5.982 25.541 1.00 78.69 110 ASN A C 1
ATOM 903 O O . ASN A 1 110 ? -23.742 5.030 25.398 1.00 78.69 110 ASN A O 1
ATOM 907 N N . ALA A 1 111 ? -22.044 6.029 26.497 1.00 78.00 111 ALA A N 1
ATOM 908 C CA . ALA A 1 111 ? -21.864 4.961 27.482 1.00 78.00 111 ALA A CA 1
ATOM 909 C C . ALA A 1 111 ? -23.138 4.742 28.321 1.00 78.00 111 ALA A C 1
ATOM 911 O O . ALA A 1 111 ? -23.596 3.609 28.465 1.00 78.00 111 ALA A O 1
ATOM 912 N N . ARG A 1 112 ? -23.774 5.826 28.794 1.00 82.50 112 ARG A N 1
ATOM 913 C CA . ARG A 1 112 ? -25.064 5.754 29.504 1.00 82.50 112 ARG A CA 1
ATOM 914 C C . ARG A 1 112 ? -26.160 5.128 28.645 1.00 82.50 112 ARG A C 1
ATOM 916 O O . ARG A 1 112 ? -26.871 4.260 29.133 1.00 82.50 112 ARG A O 1
ATOM 923 N N . ARG A 1 113 ? -26.261 5.505 27.365 1.00 79.38 113 ARG A N 1
ATOM 924 C CA . ARG A 1 113 ? -27.230 4.904 26.433 1.00 79.38 113 ARG A CA 1
ATOM 925 C C . ARG A 1 113 ? -27.001 3.407 26.228 1.00 79.38 113 ARG A C 1
ATOM 927 O O . ARG A 1 113 ? -27.970 2.659 26.207 1.00 79.38 113 ARG A O 1
ATOM 934 N N . SER A 1 114 ? -25.754 2.956 26.079 1.00 75.12 114 SER A N 1
ATOM 935 C CA . SER A 1 114 ? -25.460 1.521 25.942 1.00 75.12 114 SER A CA 1
ATOM 936 C C . SER A 1 114 ? -25.767 0.731 27.212 1.00 75.12 114 SER A C 1
ATOM 938 O O . SER A 1 114 ? -26.260 -0.386 27.114 1.00 75.12 114 SER A O 1
ATOM 940 N N . ILE A 1 115 ? -25.518 1.316 28.386 1.00 78.81 115 ILE A N 1
ATOM 941 C CA . ILE A 1 115 ? -25.835 0.696 29.678 1.00 78.81 115 ILE A CA 1
ATOM 942 C C . ILE A 1 115 ? -27.354 0.613 29.862 1.00 78.81 115 ILE A C 1
ATOM 944 O O . ILE A 1 115 ? -27.865 -0.457 30.157 1.00 78.81 115 ILE A O 1
ATOM 948 N N . GLN A 1 116 ? -28.091 1.700 29.601 1.00 80.94 116 GLN A N 1
ATOM 949 C CA . GLN A 1 116 ? -29.557 1.697 29.660 1.00 80.94 116 GLN A CA 1
ATOM 950 C C . GLN A 1 116 ? -30.169 0.658 28.724 1.00 80.94 116 GLN A C 1
ATOM 952 O O . GLN A 1 116 ? -31.091 -0.034 29.126 1.00 80.94 116 GLN A O 1
ATOM 957 N N . LYS A 1 117 ? -29.645 0.509 27.501 1.00 78.12 117 LYS A N 1
ATOM 958 C CA . LYS A 1 117 ? -30.122 -0.529 26.579 1.00 78.12 117 LYS A CA 1
ATOM 959 C C . LYS A 1 117 ? -29.923 -1.943 27.126 1.00 78.12 117 LYS A C 1
ATOM 961 O O . LYS A 1 117 ? -30.822 -2.745 26.951 1.00 78.12 117 LYS A O 1
ATOM 966 N N . ARG A 1 118 ? -28.793 -2.231 27.786 1.00 68.19 118 ARG A N 1
ATOM 967 C CA . ARG A 1 118 ? -28.533 -3.539 28.422 1.00 68.19 118 ARG A CA 1
ATOM 968 C C . ARG A 1 118 ? -29.476 -3.795 29.596 1.00 68.19 118 ARG A C 1
ATOM 970 O O . ARG A 1 118 ? -30.135 -4.820 29.622 1.00 68.19 118 ARG A O 1
ATOM 977 N N . ILE A 1 119 ? -29.637 -2.798 30.470 1.00 78.06 119 ILE A N 1
ATOM 978 C CA . ILE A 1 119 ? -30.546 -2.869 31.624 1.00 78.06 119 ILE A CA 1
ATOM 979 C C . ILE A 1 119 ? -32.002 -3.078 31.177 1.00 78.06 119 ILE A C 1
ATOM 981 O O . ILE A 1 119 ? -32.703 -3.903 31.745 1.00 78.06 119 ILE A O 1
ATOM 985 N N . ILE A 1 120 ? -32.458 -2.344 30.155 1.00 74.88 120 ILE A N 1
ATOM 986 C CA . ILE A 1 120 ? -33.813 -2.486 29.592 1.00 74.88 120 ILE A CA 1
ATOM 987 C C . ILE A 1 120 ? -33.978 -3.839 28.883 1.00 74.88 120 ILE A C 1
ATOM 989 O O . ILE A 1 120 ? -35.061 -4.407 28.921 1.00 74.88 120 ILE A O 1
ATOM 993 N N . ALA A 1 121 ? -32.918 -4.355 28.256 1.00 74.12 121 ALA A N 1
ATOM 994 C CA . ALA A 1 121 ? -32.906 -5.669 27.614 1.00 74.12 121 ALA A CA 1
ATOM 995 C C . ALA A 1 121 ? -32.747 -6.844 28.600 1.00 74.12 121 ALA A C 1
ATOM 997 O O . ALA A 1 121 ? -32.805 -7.989 28.166 1.00 74.12 121 ALA A O 1
ATOM 998 N N . GLY A 1 122 ? -32.564 -6.583 29.901 1.00 66.50 122 GLY A N 1
ATOM 999 C CA . GLY A 1 122 ? -32.454 -7.621 30.930 1.00 66.50 122 GLY A CA 1
ATOM 1000 C C . GLY A 1 122 ? -31.132 -8.401 30.940 1.00 66.50 122 GLY A C 1
ATOM 1001 O O . GLY A 1 122 ? -31.098 -9.484 31.520 1.00 66.50 122 GLY A O 1
ATOM 1002 N N . GLU A 1 123 ? -30.069 -7.868 30.320 1.00 51.78 123 GLU A N 1
ATOM 1003 C CA . GLU A 1 123 ? -28.692 -8.405 30.388 1.00 51.78 123 GLU A CA 1
ATOM 1004 C C . GLU A 1 123 ? -27.854 -7.772 31.508 1.00 51.78 123 GLU A C 1
ATOM 1006 O O . GLU A 1 123 ? -27.849 -6.519 31.624 1.00 51.78 123 GLU A O 1
#

Radius of gyration: 23.76 Å; Cα contacts (8 Å, |Δi|>4): 67; chains: 1; bounding box: 70×35×54 Å

Secondary structure (DSSP, 8-state):
-------------TTTTS--EETTEEHHHHHHHHHHHHHHHHHHHHHHGGGGGGGGHHHHHHHHHHHHHHTT-TTHHHHHHHHHHHHHHHHHH-TT--SS---HHHHHHHHHHHHHHHHHTT-

Foldseek 3Di:
DDDPPPPPPDPPVVVVVFACDDLLARPVLVVCLVVVLVVQLVVLCVVPNPSSNVSSVVSVVVVVVRSVQSVVPRCSVVVVVVVVVVVVVCVPPNPPPPVPPPPVVVVVVVVVVVVVVCVVVVD

Solvent-accessible surface area (backbone atoms only — not comparable to full-atom values): 7181 Å² total; per-residue (Å²): 132,85,81,76,81,76,76,79,79,67,84,74,65,62,72,78,75,52,68,65,62,52,96,46,29,47,48,68,61,51,53,53,41,51,53,50,24,52,52,35,26,54,54,26,28,72,75,54,44,81,64,6,58,61,52,28,47,64,40,54,53,51,51,53,54,45,30,64,51,26,68,81,34,79,57,39,60,62,52,50,52,52,52,50,52,47,55,54,48,37,70,76,70,36,94,72,76,58,92,57,80,86,49,69,66,57,55,52,54,50,52,50,50,56,50,50,51,32,58,76,70,74,100

InterPro domains:
  IPR007792 Type IV secretion system VirB3/TrbD-like [PF05101] (13-92)

Sequence (123 aa):
MMEEDQTLKFDTHNGMARVAMTAGIPVFALLFLLMGGVISLFVGVYMLGWGGLLFATPFILVLIVLRLICQKDDKAFRRCWFWWQRKMLDRRYGRLLLLTPRNSVWRIKNARRSIQKRIIAGE